Protein AF-A0A517YPV8-F1 (afdb_monomer_lite)

Radius of gyration: 21.41 Å; chains: 1; bounding box: 70×35×58 Å

Sequence (116 aa):
MRGYMMLLLMALAMMGGCASMQERALVKDSIVVGAGFEVDYTAPMDGKVYYYDRTSHRIIITKSLKKGEGFHVVSGPNDQRLQSILGVEARKARMLLYFRPDAYATPQYNLNDAAY

Structure (mmCIF, N/CA/C/O backbone):
data_AF-A0A517YPV8-F1
#
_entry.id   AF-A0A517YPV8-F1
#
loop_
_atom_site.group_PDB
_atom_site.id
_atom_site.type_symbol
_atom_site.label_atom_id
_atom_site.label_alt_id
_atom_site.label_comp_id
_atom_site.label_asym_id
_atom_site.label_entity_id
_atom_site.label_seq_id
_atom_site.pdbx_PDB_ins_code
_atom_site.Cartn_x
_atom_site.Cartn_y
_atom_site.Cartn_z
_atom_site.occupancy
_atom_site.B_iso_or_equiv
_atom_site.auth_seq_id
_atom_site.auth_comp_id
_atom_site.auth_asym_id
_atom_site.auth_atom_id
_atom_site.pdbx_PDB_model_num
ATOM 1 N N . MET A 1 1 ? -55.100 25.947 -4.947 1.00 55.34 1 MET A N 1
ATOM 2 C CA . MET A 1 1 ? -53.869 25.785 -4.135 1.00 55.34 1 MET A CA 1
ATOM 3 C C . MET A 1 1 ? -53.638 24.313 -3.758 1.00 55.34 1 MET A C 1
ATOM 5 O O . MET A 1 1 ? -53.632 23.974 -2.586 1.00 55.34 1 MET A O 1
ATOM 9 N N . ARG A 1 2 ? -53.496 23.407 -4.739 1.00 54.16 2 ARG A N 1
ATOM 10 C CA . ARG A 1 2 ? -53.285 21.959 -4.494 1.00 54.16 2 ARG A CA 1
ATOM 11 C C . ARG A 1 2 ? -52.274 21.303 -5.453 1.00 54.16 2 ARG A C 1
ATOM 13 O O . ARG A 1 2 ? -52.066 20.104 -5.372 1.00 54.16 2 ARG A O 1
ATOM 20 N N . GLY A 1 3 ? -51.650 22.078 -6.348 1.00 45.59 3 GLY A N 1
ATOM 21 C CA . GLY A 1 3 ? -50.737 21.554 -7.377 1.00 45.59 3 GLY A CA 1
ATOM 22 C C . GLY A 1 3 ? -49.246 21.677 -7.051 1.00 45.59 3 GLY A C 1
ATOM 23 O O . GLY A 1 3 ? -48.445 20.926 -7.588 1.00 45.59 3 GLY A O 1
ATOM 24 N N . TYR A 1 4 ? -48.856 22.584 -6.150 1.00 47.75 4 TYR A N 1
ATOM 25 C CA . TYR A 1 4 ? -47.435 22.870 -5.902 1.00 47.75 4 TYR A CA 1
ATOM 26 C C . TYR A 1 4 ? -46.803 22.007 -4.802 1.00 47.75 4 TYR A C 1
ATOM 28 O O . TYR A 1 4 ? -45.584 21.890 -4.748 1.00 47.75 4 TYR A O 1
ATOM 36 N N . MET A 1 5 ? -47.606 21.347 -3.960 1.00 48.91 5 MET A N 1
ATOM 37 C CA . MET A 1 5 ? -47.084 20.533 -2.852 1.00 48.91 5 MET A CA 1
ATOM 38 C C . MET A 1 5 ? -46.583 19.148 -3.298 1.00 48.91 5 MET A C 1
ATOM 40 O O . MET A 1 5 ? -45.840 18.503 -2.569 1.00 48.91 5 MET A O 1
ATOM 44 N N . MET A 1 6 ? -46.945 18.708 -4.508 1.00 49.84 6 MET A N 1
ATOM 45 C CA . MET A 1 6 ? -46.522 17.415 -5.064 1.00 49.84 6 MET A CA 1
ATOM 46 C C . MET A 1 6 ? -45.255 17.528 -5.931 1.00 49.84 6 MET A C 1
ATOM 48 O O . MET A 1 6 ? -44.531 16.552 -6.090 1.00 49.84 6 MET A O 1
ATOM 52 N N . LEU A 1 7 ? -44.934 18.733 -6.419 1.00 48.81 7 LEU A N 1
ATOM 53 C CA . LEU A 1 7 ? -43.724 19.010 -7.205 1.00 48.81 7 LEU A CA 1
ATOM 54 C C . LEU A 1 7 ? -42.462 19.195 -6.345 1.00 48.81 7 LEU A C 1
ATOM 56 O O . LEU A 1 7 ? -41.358 19.058 -6.862 1.00 48.81 7 LEU A O 1
ATOM 60 N N . LEU A 1 8 ? -42.600 19.454 -5.039 1.00 50.41 8 LEU A N 1
ATOM 61 C CA . LEU A 1 8 ? -41.450 19.692 -4.156 1.00 50.41 8 LEU A CA 1
ATOM 62 C C . LEU A 1 8 ? -40.823 18.404 -3.583 1.00 50.41 8 LEU A C 1
ATOM 64 O O . LEU A 1 8 ? -39.678 18.420 -3.145 1.00 50.41 8 LEU A O 1
ATOM 68 N N . LEU A 1 9 ? -41.545 17.279 -3.605 1.00 49.19 9 LEU A N 1
ATOM 69 C CA . LEU A 1 9 ? -41.092 16.002 -3.029 1.00 49.19 9 LEU A CA 1
ATOM 70 C C . LEU A 1 9 ? -40.240 15.152 -3.986 1.00 49.19 9 LEU A C 1
ATOM 72 O O . LEU A 1 9 ? -39.554 14.237 -3.543 1.00 49.19 9 LEU A O 1
ATOM 76 N N . MET A 1 10 ? -40.234 15.464 -5.285 1.00 51.25 10 MET A N 1
ATOM 77 C CA . MET A 1 10 ? -39.533 14.661 -6.298 1.00 51.25 10 MET A CA 1
ATOM 78 C C . MET A 1 10 ? -38.070 15.088 -6.521 1.00 51.25 10 MET A C 1
ATOM 80 O O . MET A 1 10 ? -37.301 14.353 -7.135 1.00 51.25 10 MET A O 1
ATOM 84 N N . ALA A 1 11 ? -37.654 16.239 -5.980 1.00 50.00 11 ALA A N 1
ATOM 85 C CA . ALA A 1 11 ? -36.293 16.760 -6.133 1.00 50.00 11 ALA A CA 1
ATOM 86 C C . ALA A 1 11 ? -35.270 16.169 -5.138 1.00 50.00 11 ALA A C 1
ATOM 88 O O . ALA A 1 11 ? -34.069 16.327 -5.341 1.00 50.00 11 ALA A O 1
ATOM 89 N N . LEU A 1 12 ? -35.706 15.466 -4.082 1.00 52.56 12 LEU A N 1
ATOM 90 C CA . LEU A 1 12 ? -34.799 14.952 -3.040 1.00 52.56 12 LEU A CA 1
ATOM 91 C C . LEU A 1 12 ? -34.252 13.533 -3.290 1.00 52.56 12 LEU A C 1
ATOM 93 O O . LEU A 1 12 ? -33.391 13.077 -2.544 1.00 52.56 12 LEU A O 1
ATOM 97 N N . ALA A 1 13 ? -34.711 12.825 -4.326 1.00 53.16 13 ALA A N 1
ATOM 98 C CA . ALA A 1 13 ? -34.390 11.405 -4.515 1.00 53.16 13 ALA A CA 1
ATOM 99 C C . ALA A 1 13 ? -33.127 11.120 -5.360 1.00 53.16 13 ALA A C 1
ATOM 101 O O . ALA A 1 13 ? -32.765 9.960 -5.530 1.00 53.16 13 ALA A O 1
ATOM 102 N N . MET A 1 14 ? -32.443 12.141 -5.894 1.00 53.72 14 MET A N 1
ATOM 103 C CA . MET A 1 14 ? -31.343 11.941 -6.860 1.00 53.72 14 MET A CA 1
ATOM 104 C C . MET A 1 14 ? -29.921 12.087 -6.296 1.00 53.72 14 MET A C 1
ATOM 106 O O . MET A 1 14 ? -28.958 11.977 -7.046 1.00 53.72 14 MET A O 1
ATOM 110 N N . MET A 1 15 ? -29.752 12.252 -4.981 1.00 55.84 15 MET A N 1
ATOM 111 C CA . MET A 1 15 ? -28.426 12.220 -4.336 1.00 55.84 15 MET A CA 1
ATOM 112 C C . MET A 1 15 ? -28.101 10.862 -3.691 1.00 55.84 15 MET A C 1
ATOM 114 O O . MET A 1 15 ? -27.319 10.776 -2.748 1.00 55.84 15 MET A O 1
ATOM 118 N N . GLY A 1 16 ? -28.660 9.774 -4.226 1.00 52.34 16 GLY A N 1
ATOM 119 C CA . GLY A 1 16 ? -28.180 8.413 -3.979 1.00 52.34 16 GLY A CA 1
ATOM 120 C C . GLY A 1 16 ? -26.897 8.146 -4.765 1.00 52.34 16 GLY A C 1
ATOM 121 O O . GLY A 1 16 ? -26.899 7.367 -5.714 1.00 52.34 16 GLY A O 1
ATOM 122 N N . GLY A 1 17 ? -25.809 8.832 -4.409 1.00 47.88 17 GLY A N 1
ATOM 123 C CA . GLY A 1 17 ? -24.488 8.559 -4.960 1.00 47.88 17 GLY A CA 1
ATOM 124 C C . GLY A 1 17 ? -24.063 7.135 -4.608 1.00 47.88 17 GLY A C 1
ATOM 125 O O . GLY A 1 17 ? -23.682 6.859 -3.474 1.00 47.88 17 GLY A O 1
ATOM 126 N N . CYS A 1 18 ? -24.109 6.231 -5.587 1.00 51.44 18 CYS A N 1
ATOM 127 C CA . CYS A 1 18 ? -23.371 4.973 -5.542 1.00 51.44 18 CYS A CA 1
ATOM 128 C C . CYS A 1 18 ? -21.872 5.294 -5.513 1.00 51.44 18 CYS A C 1
ATOM 130 O O . CYS A 1 18 ? -21.215 5.355 -6.546 1.00 51.44 18 CYS A O 1
ATOM 132 N N . ALA A 1 19 ? -21.325 5.511 -4.324 1.00 47.97 19 ALA A N 1
ATOM 133 C CA . ALA A 1 19 ? -19.888 5.547 -4.085 1.00 47.97 19 ALA A CA 1
ATOM 134 C C . ALA A 1 19 ? -19.511 4.476 -3.052 1.00 47.97 19 ALA A C 1
ATOM 136 O O . ALA A 1 19 ? -18.729 4.710 -2.141 1.00 47.97 19 ALA A O 1
ATOM 137 N N . SER A 1 20 ? -20.096 3.284 -3.171 1.00 45.50 20 SER A N 1
ATOM 138 C CA . SER A 1 20 ? -19.719 2.112 -2.376 1.00 45.50 20 SER A CA 1
ATOM 139 C C . SER A 1 20 ? -19.398 0.941 -3.303 1.00 45.50 20 SER A C 1
ATOM 141 O O . SER A 1 20 ? -20.019 -0.117 -3.249 1.00 45.50 20 SER A O 1
ATOM 143 N N . MET A 1 21 ? -18.462 1.139 -4.229 1.00 46.81 21 MET A N 1
ATOM 144 C CA . MET A 1 21 ? -17.954 0.039 -5.048 1.00 46.81 21 MET A CA 1
ATOM 145 C C . MET A 1 21 ? -16.475 0.235 -5.366 1.00 46.81 21 MET A C 1
ATOM 147 O O . MET A 1 21 ? -16.073 0.386 -6.513 1.00 46.81 21 MET A O 1
ATOM 151 N N . GLN A 1 22 ? -15.638 0.231 -4.330 1.00 48.28 22 GLN A N 1
ATOM 152 C CA . GLN A 1 22 ? -14.188 0.139 -4.517 1.00 48.28 22 GLN A CA 1
ATOM 153 C C . GLN A 1 22 ? -13.545 -0.832 -3.523 1.00 48.28 22 GLN A C 1
ATOM 155 O O . GLN A 1 22 ? -12.413 -0.657 -3.102 1.00 48.28 22 GLN A O 1
ATOM 160 N N . GLU A 1 23 ? -14.281 -1.882 -3.155 1.00 47.06 23 GLU A N 1
ATOM 161 C CA . GLU A 1 23 ? -13.842 -2.875 -2.166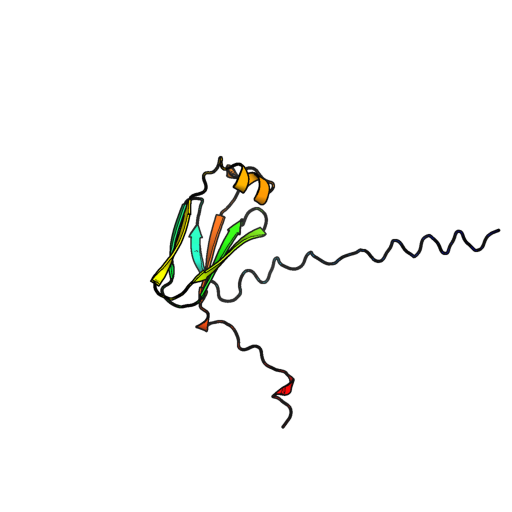 1.00 47.06 23 GLU A CA 1
ATOM 162 C C . GLU A 1 23 ? -13.326 -4.185 -2.796 1.00 47.06 23 GLU A C 1
ATOM 164 O O . GLU A 1 23 ? -12.744 -5.015 -2.108 1.00 47.06 23 GLU A O 1
ATOM 169 N N . ARG A 1 24 ? -13.499 -4.405 -4.112 1.00 45.59 24 ARG A N 1
ATOM 170 C CA . ARG A 1 24 ? -13.180 -5.705 -4.755 1.00 45.59 24 ARG A CA 1
ATOM 171 C C . ARG A 1 24 ? -12.100 -5.700 -5.829 1.00 45.59 24 ARG A C 1
ATOM 173 O O . ARG A 1 24 ? -11.613 -6.766 -6.181 1.00 45.59 24 ARG A O 1
ATOM 180 N N . ALA A 1 25 ? -11.667 -4.536 -6.298 1.00 49.62 25 ALA A N 1
ATOM 181 C CA . ALA A 1 25 ? -10.497 -4.419 -7.164 1.00 49.62 25 ALA A CA 1
ATOM 182 C C . ALA A 1 25 ? -9.266 -4.032 -6.336 1.00 49.62 25 ALA A C 1
ATOM 184 O O . ALA A 1 25 ? -8.539 -3.122 -6.726 1.00 49.62 25 ALA A O 1
ATOM 185 N N . LEU A 1 26 ? -9.089 -4.668 -5.168 1.00 60.50 26 LEU A N 1
ATOM 186 C CA . LEU A 1 26 ? -7.921 -4.526 -4.297 1.00 60.50 26 LEU A CA 1
ATOM 187 C C . LEU A 1 26 ? -6.679 -4.909 -5.094 1.00 60.50 26 LEU A C 1
ATOM 189 O O . LEU A 1 26 ? -6.297 -6.068 -5.174 1.00 60.50 26 LEU A O 1
ATOM 193 N N . VAL A 1 27 ? -6.183 -3.890 -5.790 1.00 65.56 27 VAL A N 1
ATOM 194 C CA . VAL A 1 27 ? -5.061 -3.832 -6.708 1.00 65.56 27 VAL A CA 1
ATOM 195 C C . VAL A 1 27 ? -4.852 -5.170 -7.415 1.00 65.56 27 VAL A C 1
ATOM 197 O O . VAL A 1 27 ? -3.989 -5.960 -7.036 1.00 65.56 27 VAL A O 1
ATOM 200 N N . LYS A 1 28 ? -5.681 -5.432 -8.434 1.00 72.56 28 LYS A N 1
ATOM 201 C CA . LYS A 1 28 ? -5.489 -6.568 -9.344 1.00 72.56 28 LYS A CA 1
ATOM 202 C C . LYS A 1 28 ? -4.004 -6.646 -9.725 1.00 72.56 28 LYS A C 1
ATOM 204 O O . LYS A 1 28 ? -3.389 -5.613 -10.006 1.00 72.56 28 LYS A O 1
ATOM 209 N N . ASP A 1 29 ? -3.454 -7.853 -9.645 1.00 84.06 29 ASP A N 1
ATOM 210 C CA . ASP A 1 29 ? -2.049 -8.155 -9.935 1.00 84.06 29 ASP A CA 1
ATOM 211 C C . ASP A 1 29 ? -1.037 -7.566 -8.924 1.00 84.06 29 ASP A C 1
ATOM 213 O O . ASP A 1 29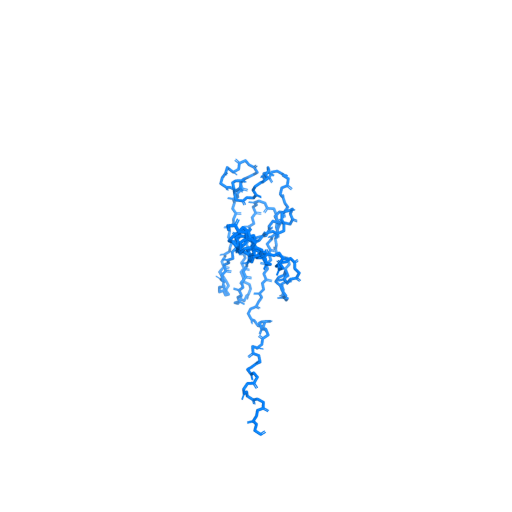 ? 0.142 -7.388 -9.237 1.00 84.06 29 ASP A O 1
ATOM 217 N N . SER A 1 30 ? -1.479 -7.266 -7.695 1.00 88.38 30 SER A N 1
ATOM 218 C CA . SER A 1 30 ? -0.592 -6.909 -6.580 1.00 88.38 30 SER A CA 1
ATOM 219 C C . SER A 1 30 ? -0.255 -8.076 -5.662 1.00 88.38 30 SER A C 1
ATOM 221 O O . SER A 1 30 ? -1.015 -9.032 -5.510 1.00 88.38 30 SER A O 1
ATOM 223 N N . ILE A 1 31 ? 0.889 -7.947 -4.998 1.00 92.75 31 ILE A N 1
ATOM 224 C CA . ILE A 1 31 ? 1.383 -8.866 -3.977 1.00 92.75 31 ILE A CA 1
ATOM 225 C C . ILE A 1 31 ? 1.593 -8.121 -2.660 1.00 92.75 31 ILE A C 1
ATOM 227 O O . ILE A 1 31 ? 1.953 -6.944 -2.661 1.00 92.75 31 ILE A O 1
ATOM 231 N N . VAL A 1 32 ? 1.378 -8.796 -1.531 1.00 94.50 32 VAL A N 1
ATOM 232 C CA . VAL A 1 32 ? 1.712 -8.248 -0.208 1.00 94.50 32 VAL A CA 1
ATOM 233 C C . VAL A 1 32 ? 3.224 -8.325 -0.026 1.00 94.50 32 VAL A C 1
ATOM 235 O O . VAL A 1 32 ? 3.798 -9.408 -0.105 1.00 94.50 32 VAL A O 1
ATOM 238 N N . VAL A 1 33 ? 3.859 -7.184 0.225 1.00 95.81 33 VAL A N 1
ATOM 239 C CA . VAL A 1 33 ? 5.318 -7.061 0.397 1.00 95.81 33 VAL A CA 1
ATOM 240 C C . VAL A 1 33 ? 5.721 -6.563 1.784 1.00 95.81 33 VAL A C 1
ATOM 242 O O . VAL A 1 33 ? 6.902 -6.517 2.102 1.00 95.81 33 VAL A O 1
ATOM 245 N N . GLY A 1 34 ? 4.750 -6.207 2.626 1.00 94.94 34 GLY A N 1
ATOM 246 C CA . GLY A 1 34 ? 4.990 -5.775 3.997 1.00 94.94 34 GLY A CA 1
ATOM 247 C C . GLY A 1 34 ? 3.697 -5.654 4.794 1.00 94.94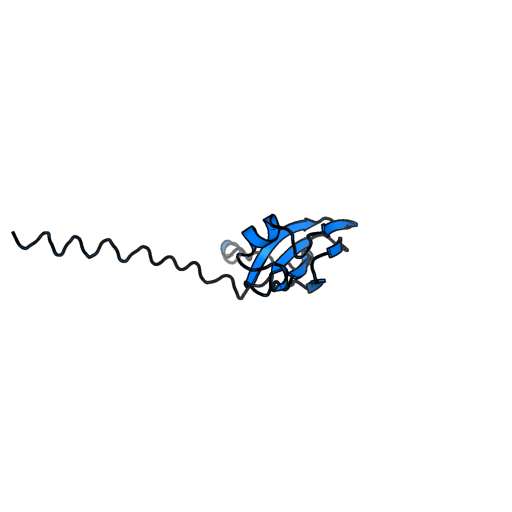 34 GLY A C 1
ATOM 248 O O . GLY A 1 34 ? 2.596 -5.690 4.237 1.00 94.94 34 GLY A O 1
ATOM 249 N N . ALA A 1 35 ? 3.824 -5.517 6.110 1.00 93.88 35 ALA A N 1
ATOM 250 C CA . ALA A 1 35 ? 2.698 -5.356 7.020 1.00 93.88 35 ALA A CA 1
ATOM 251 C C . ALA A 1 35 ? 3.110 -4.565 8.263 1.00 93.88 35 ALA A C 1
ATOM 253 O O . ALA A 1 35 ? 4.276 -4.557 8.644 1.00 93.88 35 ALA A O 1
ATOM 254 N N . GLY A 1 36 ? 2.126 -3.961 8.924 1.00 92.38 36 GLY A N 1
ATOM 255 C CA . GLY A 1 36 ? 2.327 -3.231 10.169 1.00 92.38 36 GLY A CA 1
ATOM 256 C C . GLY A 1 36 ? 2.602 -1.740 9.985 1.00 92.38 36 GLY A C 1
ATOM 257 O O . GLY A 1 36 ? 2.369 -1.150 8.930 1.00 92.38 36 GLY A O 1
ATOM 258 N N . PHE A 1 37 ? 3.029 -1.135 11.086 1.00 90.31 37 PHE A N 1
ATOM 259 C CA . PHE A 1 37 ? 3.207 0.307 11.281 1.00 90.31 37 PHE A CA 1
ATOM 260 C C . PHE A 1 37 ? 4.597 0.815 10.897 1.00 90.31 37 PHE A C 1
ATOM 262 O O . PHE A 1 37 ? 4.810 2.019 10.779 1.00 90.31 37 PHE A O 1
ATOM 269 N N . GLU A 1 38 ? 5.522 -0.116 10.704 1.00 92.19 38 GLU A N 1
ATOM 270 C CA . GLU A 1 38 ? 6.876 0.127 10.248 1.00 92.19 38 GLU A CA 1
ATOM 271 C C . GLU A 1 38 ? 7.139 -0.819 9.084 1.00 92.19 38 GLU A C 1
ATOM 273 O O . GLU A 1 38 ? 7.068 -2.039 9.237 1.00 92.19 38 GLU A O 1
ATOM 278 N N . VAL A 1 39 ? 7.349 -0.250 7.900 1.00 93.12 39 VAL A N 1
ATOM 279 C CA . VAL A 1 39 ? 7.607 -1.011 6.681 1.00 93.12 39 VAL A CA 1
ATOM 280 C C . VAL A 1 39 ? 8.711 -0.322 5.902 1.00 93.12 39 VAL A C 1
ATOM 282 O O . VAL A 1 39 ? 8.634 0.878 5.634 1.00 93.12 39 VAL A O 1
ATOM 285 N N . ASP A 1 40 ? 9.696 -1.115 5.502 1.00 95.81 40 ASP A N 1
ATOM 286 C CA . ASP A 1 40 ? 10.731 -0.736 4.554 1.00 95.81 40 ASP A CA 1
ATOM 287 C C . ASP A 1 40 ? 10.666 -1.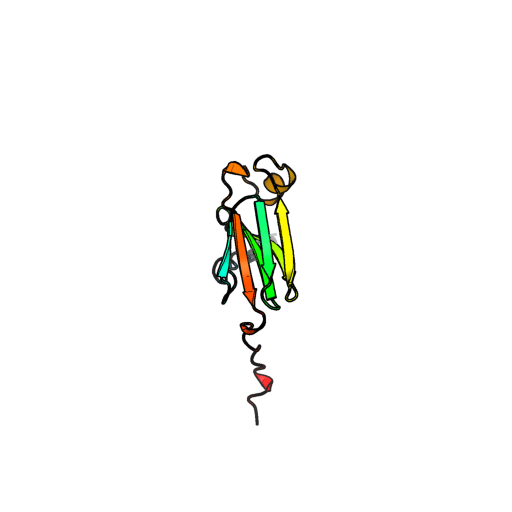688 3.357 1.00 95.81 40 ASP A C 1
ATOM 289 O O . ASP A 1 40 ? 10.638 -2.911 3.515 1.00 95.81 40 ASP A O 1
ATOM 293 N N . TYR A 1 41 ? 10.566 -1.128 2.158 1.00 97.06 41 TYR A N 1
ATOM 294 C CA . TYR A 1 41 ? 10.450 -1.885 0.922 1.00 97.06 41 TYR A CA 1
ATOM 295 C C . TYR A 1 41 ? 11.221 -1.202 -0.199 1.00 97.06 41 TYR A C 1
ATOM 297 O O . TYR A 1 41 ? 11.004 -0.030 -0.483 1.00 97.06 41 TYR A O 1
ATOM 305 N N . THR A 1 42 ? 12.062 -1.958 -0.903 1.00 98.00 42 THR A N 1
ATOM 306 C CA . THR A 1 42 ? 12.745 -1.497 -2.119 1.00 98.00 42 THR A CA 1
ATOM 307 C C . THR A 1 42 ? 12.140 -2.177 -3.338 1.00 98.00 42 THR A C 1
ATOM 309 O O . THR A 1 42 ? 12.060 -3.404 -3.399 1.00 98.00 42 THR A O 1
ATOM 312 N N . ALA A 1 43 ? 11.724 -1.389 -4.327 1.00 97.69 43 ALA A N 1
ATOM 313 C CA . ALA A 1 43 ? 11.067 -1.918 -5.512 1.00 97.69 43 ALA A CA 1
ATOM 314 C C . ALA A 1 43 ? 12.056 -2.706 -6.400 1.00 97.69 43 ALA A C 1
ATOM 316 O O . ALA A 1 43 ? 13.038 -2.136 -6.881 1.00 97.69 43 ALA A O 1
ATOM 317 N N . PRO A 1 44 ? 11.811 -3.997 -6.699 1.00 96.50 44 PRO A N 1
ATOM 318 C CA . PRO A 1 44 ? 12.686 -4.788 -7.568 1.00 96.50 44 PRO A CA 1
ATOM 319 C C . PRO A 1 44 ? 12.548 -4.404 -9.052 1.00 96.50 44 PRO A C 1
ATOM 321 O O . PRO A 1 44 ? 13.402 -4.748 -9.873 1.00 96.50 44 PRO A O 1
ATOM 324 N N . MET A 1 45 ? 11.474 -3.693 -9.399 1.00 97.00 45 MET A N 1
ATOM 325 C CA . MET A 1 45 ? 11.149 -3.194 -10.733 1.00 97.00 45 MET A CA 1
ATOM 326 C C . MET A 1 45 ? 10.193 -2.000 -10.632 1.00 97.00 45 MET A C 1
ATOM 328 O O . MET A 1 45 ? 9.709 -1.695 -9.544 1.00 97.00 45 MET A O 1
ATOM 332 N N . ASP A 1 46 ? 9.901 -1.353 -11.756 1.00 96.94 46 ASP A N 1
ATOM 333 C CA . ASP A 1 46 ? 8.924 -0.265 -11.817 1.00 96.94 46 ASP A CA 1
ATOM 334 C C . ASP A 1 46 ? 7.518 -0.756 -11.443 1.00 96.94 46 ASP A C 1
ATOM 336 O O . ASP A 1 46 ? 7.075 -1.840 -11.849 1.00 96.94 46 ASP A O 1
ATOM 340 N N . GLY A 1 47 ? 6.811 0.043 -10.650 1.00 95.44 47 GLY A N 1
ATOM 341 C CA . GLY A 1 47 ? 5.466 -0.292 -10.210 1.00 95.44 47 GLY A CA 1
ATOM 342 C C . GLY A 1 47 ? 4.875 0.714 -9.237 1.00 95.44 47 GLY A C 1
ATOM 343 O O . GLY A 1 47 ? 5.346 1.842 -9.083 1.00 95.44 47 GLY A O 1
ATOM 344 N N . LYS A 1 48 ? 3.824 0.289 -8.538 1.00 95.81 48 LYS A N 1
ATOM 345 C CA . LYS A 1 48 ? 3.136 1.091 -7.522 1.00 95.81 48 LYS A CA 1
ATOM 346 C C . LYS A 1 48 ? 3.023 0.342 -6.211 1.00 95.81 48 LYS A C 1
ATOM 348 O O . LYS A 1 48 ? 2.667 -0.834 -6.200 1.00 95.81 48 LYS A O 1
ATOM 353 N N . VAL A 1 49 ? 3.261 1.048 -5.115 1.00 95.44 49 VAL A N 1
ATOM 354 C CA . VAL A 1 49 ? 2.944 0.578 -3.770 1.00 95.44 49 VAL A CA 1
ATOM 355 C C . VAL A 1 49 ? 1.641 1.179 -3.269 1.00 95.44 49 VAL A C 1
ATOM 357 O O . VAL A 1 49 ? 1.312 2.328 -3.575 1.00 95.44 49 VAL A O 1
ATOM 360 N N . TYR A 1 50 ? 0.927 0.392 -2.470 1.00 94.25 50 TYR A N 1
ATOM 361 C CA . TYR A 1 50 ? -0.322 0.770 -1.827 1.00 94.25 50 TYR A CA 1
ATOM 362 C C . TYR A 1 50 ? -0.243 0.396 -0.355 1.00 94.25 50 TYR A C 1
ATOM 364 O O . TYR A 1 50 ? -0.216 -0.786 -0.011 1.00 94.25 50 TYR A O 1
ATOM 372 N N . TYR A 1 51 ? -0.205 1.401 0.511 1.00 92.94 51 TYR A N 1
ATOM 373 C CA . TYR A 1 51 ? -0.320 1.195 1.947 1.00 92.94 51 TYR A CA 1
ATOM 374 C C . TYR A 1 51 ? -1.800 1.198 2.310 1.00 92.94 51 TYR A C 1
ATOM 376 O O . TYR A 1 51 ? -2.503 2.176 2.055 1.00 92.94 51 TYR A O 1
ATOM 384 N N . TYR A 1 52 ? -2.282 0.084 2.839 1.00 91.19 52 TYR A N 1
ATOM 385 C CA . TYR A 1 52 ? -3.696 -0.246 2.938 1.00 91.19 52 TYR A CA 1
ATOM 386 C C . TYR A 1 52 ? -4.063 -0.628 4.367 1.00 91.19 52 TYR A C 1
ATOM 388 O O . TYR A 1 52 ? -3.409 -1.479 4.968 1.00 91.19 52 TYR A O 1
ATOM 396 N N . ASP A 1 53 ? -5.136 -0.042 4.891 1.00 90.69 53 ASP A N 1
ATOM 397 C CA . ASP A 1 53 ? -5.762 -0.507 6.120 1.00 90.69 53 ASP A CA 1
ATOM 398 C C . ASP A 1 53 ? -6.814 -1.570 5.802 1.00 90.69 53 ASP A C 1
ATOM 400 O O . ASP A 1 53 ? -7.886 -1.289 5.259 1.00 90.69 53 ASP A O 1
ATOM 404 N N . ARG A 1 54 ? -6.515 -2.808 6.191 1.00 88.94 54 ARG A N 1
ATOM 405 C CA . ARG A 1 54 ? -7.421 -3.945 6.047 1.00 88.94 54 ARG A CA 1
ATOM 406 C C . ARG A 1 54 ? -8.604 -3.886 7.003 1.00 88.94 54 ARG A C 1
ATOM 408 O O . ARG A 1 54 ? -9.602 -4.530 6.711 1.00 88.94 54 ARG A O 1
ATOM 415 N N . THR A 1 55 ? -8.514 -3.157 8.113 1.00 88.44 55 THR A N 1
ATOM 416 C CA . THR A 1 55 ? -9.627 -3.045 9.062 1.00 88.44 55 THR A CA 1
ATOM 417 C C . THR A 1 55 ? -10.746 -2.180 8.488 1.00 88.44 55 THR A C 1
ATOM 419 O O . THR A 1 55 ? -11.900 -2.594 8.522 1.00 88.44 55 THR A O 1
ATOM 422 N N . SER A 1 56 ? -10.421 -1.008 7.933 1.00 85.81 56 SER A N 1
ATOM 423 C CA . SER A 1 56 ? -11.411 -0.106 7.319 1.00 85.81 56 SER A CA 1
ATOM 424 C C . SER A 1 56 ? -11.619 -0.316 5.818 1.00 85.81 56 SER A C 1
ATOM 426 O O . SER A 1 56 ? -12.473 0.337 5.226 1.00 85.81 56 SER A O 1
ATOM 428 N N . HIS A 1 57 ? -10.851 -1.213 5.203 1.00 86.50 57 HIS A N 1
ATOM 429 C CA . HIS A 1 57 ? -10.840 -1.468 3.766 1.00 86.50 57 HIS A CA 1
ATOM 430 C C . HIS A 1 57 ? -10.449 -0.257 2.900 1.00 86.50 57 HIS A C 1
ATOM 432 O O . HIS A 1 57 ? -11.024 -0.009 1.838 1.00 86.50 57 HIS A O 1
ATOM 438 N N . ARG A 1 58 ? -9.441 0.514 3.334 1.00 85.69 58 ARG A N 1
ATOM 439 C CA . ARG A 1 58 ? -9.058 1.788 2.695 1.00 85.69 58 ARG A CA 1
ATOM 440 C C . ARG A 1 58 ? -7.587 1.844 2.311 1.00 85.69 58 ARG A C 1
ATOM 442 O O . ARG A 1 58 ? -6.707 1.457 3.075 1.00 85.69 58 ARG A O 1
ATOM 449 N N . ILE A 1 59 ? -7.311 2.399 1.132 1.00 89.50 59 ILE A N 1
ATOM 450 C CA . ILE A 1 59 ? -5.952 2.775 0.728 1.00 89.50 59 ILE A CA 1
ATOM 451 C C . ILE A 1 59 ? -5.602 4.093 1.418 1.00 89.50 59 ILE A C 1
ATOM 453 O O . ILE A 1 59 ? -6.316 5.083 1.281 1.00 89.50 59 ILE A O 1
ATOM 457 N N . ILE A 1 60 ? -4.494 4.088 2.150 1.00 89.38 60 ILE A N 1
ATOM 458 C CA . ILE A 1 60 ? -3.978 5.232 2.901 1.00 89.38 60 ILE A CA 1
ATOM 459 C C . ILE A 1 60 ? -2.952 5.994 2.064 1.00 89.38 60 ILE A C 1
ATOM 461 O O . ILE A 1 60 ? -2.986 7.219 2.005 1.00 89.38 60 ILE A O 1
ATOM 465 N N . ILE A 1 61 ? -2.048 5.270 1.394 1.00 90.75 61 ILE A N 1
ATOM 466 C CA . ILE A 1 61 ? -0.993 5.853 0.556 1.00 90.75 61 ILE A CA 1
ATOM 467 C C . ILE A 1 61 ? -0.919 5.087 -0.759 1.00 90.75 61 ILE A C 1
ATOM 469 O O . ILE A 1 61 ? -0.972 3.860 -0.771 1.00 90.75 61 ILE A O 1
ATOM 473 N N . THR A 1 62 ? -0.750 5.813 -1.862 1.00 93.25 62 THR A N 1
ATOM 474 C CA . THR A 1 62 ? -0.346 5.258 -3.158 1.00 93.25 62 THR A CA 1
ATOM 475 C C . THR A 1 62 ? 0.902 5.986 -3.628 1.00 93.25 62 THR A C 1
ATOM 477 O O . THR A 1 62 ? 0.915 7.216 -3.649 1.00 93.25 62 THR A O 1
ATOM 480 N N . LYS A 1 63 ? 1.941 5.249 -4.024 1.00 94.75 63 LYS A N 1
ATOM 481 C CA . LYS A 1 63 ? 3.172 5.837 -4.567 1.00 94.75 63 LYS A CA 1
ATOM 482 C C . LYS A 1 63 ? 3.677 5.006 -5.744 1.00 94.75 63 LYS A C 1
ATOM 484 O O . LYS A 1 63 ? 3.743 3.784 -5.649 1.00 94.75 63 LYS A O 1
ATOM 489 N N . SER A 1 64 ? 4.025 5.662 -6.848 1.00 95.75 64 SER A N 1
ATOM 490 C CA . SER A 1 64 ? 4.787 5.024 -7.927 1.00 95.75 64 SER A CA 1
ATOM 491 C C . SER A 1 64 ? 6.254 4.946 -7.524 1.00 95.75 64 SER A C 1
ATOM 493 O O . SER A 1 64 ? 6.789 5.932 -7.024 1.00 95.75 64 SER A O 1
ATOM 495 N N . LEU A 1 65 ? 6.885 3.799 -7.746 1.00 96.69 65 LEU A N 1
ATOM 496 C CA . LEU A 1 65 ? 8.299 3.569 -7.478 1.00 96.69 65 LEU A CA 1
ATOM 497 C C . LEU A 1 65 ? 9.001 3.144 -8.760 1.00 96.69 65 LEU A C 1
ATOM 499 O O . LEU A 1 65 ? 8.468 2.348 -9.540 1.00 96.69 65 LEU A O 1
ATOM 503 N N . LYS A 1 66 ? 10.217 3.646 -8.946 1.00 97.81 66 LYS A N 1
ATOM 504 C CA . LYS A 1 66 ? 11.155 3.097 -9.926 1.00 97.81 66 LYS A CA 1
ATOM 505 C C . LYS A 1 66 ? 11.933 1.926 -9.343 1.00 97.81 66 LYS A C 1
ATOM 507 O O . LYS A 1 66 ? 12.051 1.794 -8.126 1.00 97.81 66 LYS A O 1
ATOM 512 N N . LYS A 1 67 ? 12.485 1.070 -10.208 1.00 97.12 67 LYS A N 1
ATOM 513 C CA . LYS A 1 67 ? 13.404 0.004 -9.786 1.00 97.12 67 LYS A CA 1
ATOM 514 C C . LYS A 1 67 ? 14.513 0.564 -8.884 1.00 97.12 67 LYS A C 1
ATOM 516 O O . LYS A 1 67 ? 15.219 1.490 -9.270 1.00 97.12 67 LYS A O 1
ATOM 521 N N . GLY A 1 68 ? 14.689 -0.044 -7.715 1.00 97.56 68 GLY A N 1
ATOM 522 C CA . GLY A 1 68 ? 15.665 0.358 -6.703 1.00 97.56 68 GLY A CA 1
ATOM 523 C C . GLY A 1 68 ? 15.202 1.495 -5.789 1.00 97.56 68 GLY A C 1
ATOM 524 O O . GLY A 1 68 ? 15.906 1.813 -4.837 1.00 97.56 68 GLY A O 1
ATOM 525 N N . GLU A 1 69 ? 14.035 2.098 -6.032 1.00 97.94 69 GLU A N 1
ATOM 526 C CA . GLU A 1 69 ? 13.488 3.128 -5.153 1.00 97.94 69 GLU A CA 1
ATOM 527 C C . GLU A 1 69 ? 12.850 2.505 -3.904 1.00 97.94 69 GLU A C 1
ATOM 529 O O . GLU A 1 69 ? 12.141 1.494 -3.974 1.00 97.94 69 GLU A O 1
ATOM 534 N N . GLY A 1 70 ? 13.099 3.139 -2.758 1.00 95.38 70 GLY A N 1
ATOM 535 C CA . GLY A 1 70 ? 12.543 2.756 -1.469 1.00 95.38 70 GLY A CA 1
ATOM 536 C C . GLY A 1 70 ? 11.174 3.377 -1.176 1.00 95.38 70 GLY A C 1
ATOM 537 O O . GLY A 1 70 ? 10.856 4.512 -1.553 1.00 95.38 70 GLY A O 1
ATOM 538 N N . PHE A 1 71 ? 10.375 2.635 -0.423 1.00 95.69 71 PHE A N 1
ATOM 539 C CA . PHE A 1 71 ? 9.216 3.109 0.306 1.00 95.69 71 PHE A CA 1
ATOM 540 C C . PHE A 1 71 ? 9.412 2.786 1.780 1.00 95.69 71 PHE A C 1
ATOM 542 O O . PHE A 1 71 ? 9.542 1.624 2.155 1.00 95.69 71 PHE A O 1
ATOM 549 N N . HIS A 1 72 ? 9.399 3.832 2.596 1.00 93.75 72 HIS A N 1
ATOM 550 C CA . HIS A 1 72 ? 9.581 3.729 4.030 1.00 93.75 72 HIS A CA 1
ATOM 551 C C . HIS A 1 72 ? 8.434 4.446 4.732 1.00 93.75 72 HIS A C 1
ATOM 553 O O . HIS A 1 72 ? 8.142 5.608 4.436 1.00 93.75 72 HIS A O 1
ATOM 559 N N . VAL A 1 73 ? 7.777 3.745 5.650 1.00 88.88 73 VAL A N 1
ATOM 560 C CA . VAL A 1 73 ? 6.752 4.304 6.532 1.00 88.88 73 VAL A CA 1
ATOM 561 C C . VAL A 1 73 ? 7.052 3.857 7.945 1.00 88.88 73 VAL A C 1
ATOM 563 O O . VAL A 1 73 ? 7.167 2.664 8.202 1.00 88.88 73 VAL A O 1
ATOM 566 N N . VAL A 1 74 ? 7.113 4.830 8.850 1.00 85.81 74 VAL A N 1
ATOM 567 C CA . VAL A 1 74 ? 7.121 4.630 10.298 1.00 85.81 74 VAL A CA 1
ATOM 568 C C . VAL A 1 74 ? 5.984 5.474 10.846 1.00 85.81 74 VAL A C 1
ATOM 570 O O . VAL A 1 74 ? 6.015 6.703 10.794 1.00 85.81 74 VAL A O 1
ATOM 573 N N . SER A 1 75 ? 4.932 4.825 11.323 1.00 78.31 75 SER A N 1
ATOM 574 C CA . SER A 1 75 ? 3.780 5.497 11.919 1.00 78.31 75 SER A CA 1
ATOM 575 C C . SER A 1 75 ? 3.333 4.707 13.129 1.00 78.31 75 SER A C 1
ATOM 577 O O . SER A 1 75 ? 2.743 3.648 12.992 1.00 78.31 75 SER A O 1
ATOM 579 N N . GLY A 1 76 ? 3.623 5.191 14.333 1.00 75.06 76 GLY A N 1
ATOM 580 C CA . GLY A 1 76 ? 3.315 4.442 15.547 1.00 75.06 76 GLY A CA 1
ATOM 581 C C . GLY A 1 76 ? 1.805 4.236 15.766 1.00 75.06 76 GLY A C 1
ATOM 582 O O . GLY A 1 76 ? 0.987 5.040 15.320 1.00 75.06 76 GLY A O 1
ATOM 583 N N . PRO A 1 77 ? 1.401 3.233 16.565 1.00 69.12 77 PRO A N 1
ATOM 584 C CA . PRO A 1 77 ? -0.004 3.002 16.926 1.00 69.12 77 PRO A CA 1
ATOM 585 C C . PRO A 1 77 ? -0.645 4.148 17.739 1.00 69.12 77 PRO A C 1
ATOM 587 O O . PRO A 1 77 ? -1.849 4.131 17.996 1.00 69.12 77 PRO A O 1
ATOM 590 N N . ASN A 1 78 ? 0.148 5.135 18.163 1.00 76.94 78 ASN A N 1
ATOM 591 C CA . ASN A 1 78 ? -0.309 6.346 18.847 1.00 76.94 78 ASN A CA 1
ATOM 592 C C . ASN A 1 78 ? -0.246 7.596 17.946 1.00 76.94 78 ASN A C 1
ATOM 594 O O . ASN A 1 78 ? -0.426 8.705 18.441 1.00 76.94 78 ASN A O 1
ATOM 598 N N . ASP A 1 79 ? 0.034 7.446 16.649 1.00 81.12 79 ASP A N 1
ATOM 599 C CA . ASP A 1 79 ? 0.071 8.567 15.712 1.00 81.12 79 ASP A CA 1
ATOM 600 C C . ASP A 1 79 ? -1.345 9.142 15.513 1.00 81.12 79 ASP A C 1
ATOM 602 O O . ASP A 1 79 ? -2.236 8.493 14.958 1.00 81.12 79 ASP A O 1
ATOM 606 N N . GLN A 1 80 ? -1.560 10.375 15.984 1.00 80.38 80 GLN A N 1
ATOM 607 C CA . GLN A 1 80 ? -2.848 11.070 15.889 1.00 80.38 80 GLN A CA 1
ATOM 608 C C . GLN A 1 80 ? -3.261 11.376 14.444 1.00 80.38 80 GLN A C 1
ATOM 610 O O . GLN A 1 80 ? -4.457 11.393 14.137 1.00 80.38 80 GLN A O 1
ATOM 615 N N . ARG A 1 81 ? -2.300 11.608 13.540 1.00 80.62 81 ARG A N 1
ATOM 616 C CA . ARG A 1 81 ? -2.602 11.839 12.122 1.00 80.62 81 ARG A CA 1
ATOM 617 C C . ARG A 1 81 ? -3.122 10.557 11.502 1.00 80.62 81 ARG A C 1
ATOM 619 O O . ARG A 1 81 ? -4.142 10.587 10.818 1.00 80.62 81 ARG A O 1
ATOM 626 N N . LEU A 1 82 ? -2.476 9.433 11.806 1.00 80.38 82 LEU A N 1
ATOM 627 C CA . LEU A 1 82 ? -2.924 8.132 11.329 1.00 80.38 82 LEU A CA 1
ATOM 628 C C . LEU A 1 82 ? -4.324 7.797 11.861 1.00 80.38 82 LEU A C 1
ATOM 630 O O . LEU A 1 82 ? -5.194 7.434 11.079 1.00 80.38 82 LEU A O 1
ATOM 634 N N . GLN A 1 83 ? -4.589 8.011 13.152 1.00 82.62 83 GLN A N 1
ATOM 635 C CA . GLN A 1 83 ? -5.929 7.819 13.729 1.00 82.62 83 GLN A CA 1
ATOM 636 C C . GLN A 1 83 ? -7.000 8.670 13.033 1.00 82.62 83 GLN A C 1
ATOM 638 O O . GLN A 1 83 ? -8.078 8.167 12.721 1.00 82.62 83 GLN A O 1
ATOM 643 N N . SER A 1 84 ? -6.688 9.934 12.727 1.00 82.19 84 SER A N 1
ATOM 644 C CA . SER A 1 84 ? -7.608 10.834 12.018 1.00 82.19 84 SER A CA 1
ATOM 645 C C . SER A 1 84 ? -7.923 10.345 10.601 1.00 82.19 84 SER A C 1
ATOM 647 O O . SER A 1 84 ? -9.055 10.467 10.141 1.00 82.19 84 SER A O 1
ATOM 649 N N . ILE A 1 85 ? -6.939 9.762 9.909 1.00 81.31 85 ILE A N 1
ATOM 650 C CA . ILE A 1 85 ? -7.121 9.217 8.557 1.00 81.31 85 ILE A CA 1
ATOM 651 C C . ILE A 1 85 ? -7.932 7.915 8.596 1.00 81.31 85 ILE A C 1
ATOM 653 O O . ILE A 1 85 ? -8.821 7.705 7.764 1.00 81.31 85 ILE A O 1
ATOM 657 N N . LEU A 1 86 ? -7.630 7.048 9.563 1.00 81.00 86 LEU A N 1
ATOM 658 C CA . LEU A 1 86 ? -8.244 5.731 9.702 1.00 81.00 86 LEU A CA 1
ATOM 659 C C . LEU A 1 86 ? -9.682 5.795 10.233 1.00 81.00 86 LEU A C 1
ATOM 661 O O . LEU A 1 86 ? -10.488 4.932 9.897 1.00 81.00 86 LEU A O 1
ATOM 665 N N . GLY A 1 87 ? -10.017 6.801 11.048 1.00 78.31 87 GLY A N 1
ATOM 666 C CA . GLY A 1 87 ? -11.323 6.898 11.713 1.00 78.31 87 GLY A CA 1
ATOM 667 C C . GLY A 1 87 ? -11.539 5.836 12.800 1.00 78.31 87 GLY A C 1
ATOM 668 O O . GLY A 1 87 ? -12.649 5.677 13.301 1.00 78.31 87 GLY A O 1
ATOM 669 N N . VAL A 1 88 ? -10.482 5.106 13.164 1.00 76.06 88 VAL A N 1
ATOM 670 C CA . VAL A 1 88 ? -10.446 4.094 14.223 1.00 76.06 88 VAL A CA 1
ATOM 671 C C . VAL A 1 88 ? -9.172 4.263 15.046 1.00 76.06 88 VAL A C 1
ATOM 673 O O . VAL A 1 88 ? -8.200 4.880 14.605 1.00 76.06 88 VAL A O 1
ATOM 676 N N . GLU A 1 89 ? -9.146 3.677 16.243 1.00 80.94 89 GLU A N 1
ATOM 677 C CA . GLU A 1 89 ? -7.906 3.556 17.009 1.00 80.94 89 GLU A CA 1
ATOM 678 C C . GLU A 1 89 ? -6.849 2.827 16.170 1.00 80.94 89 GLU A C 1
ATOM 680 O O . GLU A 1 89 ? -7.055 1.682 15.764 1.00 80.94 89 GLU A O 1
ATOM 685 N N . ALA A 1 90 ? -5.689 3.454 15.955 1.00 81.56 90 ALA A N 1
ATOM 686 C CA . ALA A 1 90 ? -4.635 2.882 15.121 1.00 81.56 90 ALA A CA 1
ATOM 687 C C . ALA A 1 90 ? -4.183 1.499 15.628 1.00 81.56 90 ALA A C 1
ATOM 689 O O . ALA A 1 90 ? -3.904 0.625 14.826 1.00 81.56 90 ALA A O 1
ATOM 690 N N . ARG A 1 91 ? -4.249 1.215 16.937 1.00 82.00 91 ARG A N 1
ATOM 691 C CA . ARG A 1 91 ? -3.979 -0.128 17.502 1.00 82.00 91 ARG A CA 1
ATOM 692 C C . ARG A 1 91 ? -4.868 -1.250 16.950 1.00 82.00 91 ARG A C 1
ATOM 694 O O . ARG A 1 91 ? -4.474 -2.410 17.011 1.00 82.00 91 ARG A O 1
ATOM 701 N N . LYS A 1 92 ? -6.061 -0.924 16.449 1.00 85.38 92 LYS A N 1
ATOM 702 C CA . LYS A 1 92 ? -7.010 -1.877 15.849 1.00 85.38 92 LYS A CA 1
ATOM 703 C C . LYS A 1 92 ? -6.835 -1.992 14.329 1.00 85.38 92 LYS A C 1
ATOM 705 O O . LYS A 1 92 ? -7.442 -2.866 13.705 1.00 85.38 92 LYS A O 1
ATOM 710 N N . ALA A 1 93 ? -6.029 -1.121 13.727 1.00 87.69 93 ALA A N 1
ATOM 711 C CA . ALA A 1 93 ? -5.798 -1.100 12.294 1.00 87.69 93 ALA A CA 1
ATOM 712 C C . ALA A 1 93 ? -4.867 -2.236 11.866 1.00 87.69 93 ALA A C 1
ATOM 714 O O . ALA A 1 93 ? -3.932 -2.615 12.576 1.00 87.69 93 ALA A O 1
ATOM 715 N N . ARG A 1 94 ? -5.134 -2.791 10.685 1.00 90.69 94 ARG A N 1
ATOM 716 C CA . ARG A 1 94 ? -4.368 -3.903 10.116 1.00 90.69 94 ARG A CA 1
ATOM 717 C C . ARG A 1 94 ? -3.729 -3.430 8.828 1.00 90.69 94 ARG A C 1
ATOM 719 O O . ARG A 1 94 ? -4.291 -3.587 7.748 1.00 90.69 94 ARG A O 1
ATOM 726 N N . MET A 1 95 ? -2.548 -2.850 8.969 1.00 91.75 95 MET A N 1
ATOM 727 C CA . MET A 1 95 ? -1.830 -2.238 7.861 1.00 91.75 95 MET A CA 1
ATOM 728 C C . MET A 1 95 ? -1.114 -3.284 7.004 1.00 91.75 95 MET A C 1
ATOM 730 O O . MET A 1 95 ? -0.410 -4.148 7.530 1.00 91.75 95 MET A O 1
ATOM 734 N N . LEU A 1 96 ? -1.274 -3.186 5.687 1.00 93.81 96 LEU A N 1
ATOM 735 C CA . LEU A 1 96 ? -0.602 -4.002 4.679 1.00 93.81 96 LEU A CA 1
ATOM 736 C C . LEU A 1 96 ? 0.031 -3.098 3.623 1.00 93.81 96 LEU A C 1
ATOM 738 O O . LEU A 1 96 ? -0.554 -2.089 3.233 1.00 93.81 96 LEU A O 1
ATOM 742 N N . LEU A 1 97 ? 1.201 -3.485 3.128 1.00 95.19 97 LEU A N 1
ATOM 743 C CA . LEU A 1 97 ? 1.819 -2.879 1.958 1.00 95.19 97 LEU A CA 1
ATOM 744 C C . LEU A 1 97 ? 1.675 -3.835 0.778 1.00 95.19 97 LEU A C 1
ATOM 746 O O . LEU A 1 97 ? 2.198 -4.950 0.806 1.00 95.19 97 LEU A O 1
ATOM 750 N N . TYR A 1 98 ? 0.985 -3.383 -0.261 1.00 95.25 98 TYR A N 1
ATOM 751 C CA . TYR A 1 98 ? 0.912 -4.078 -1.539 1.00 95.25 98 TYR A CA 1
ATOM 752 C C . TYR A 1 98 ? 1.871 -3.446 -2.539 1.00 95.25 98 TYR A C 1
ATOM 754 O O . TYR A 1 98 ? 2.029 -2.227 -2.550 1.00 95.25 98 TYR A O 1
ATOM 762 N N . PHE A 1 99 ? 2.439 -4.253 -3.427 1.00 95.25 99 PHE A N 1
ATOM 763 C CA . PHE A 1 99 ? 3.173 -3.798 -4.601 1.00 95.25 99 PHE A CA 1
ATOM 764 C C . PHE A 1 99 ? 2.557 -4.389 -5.864 1.00 95.25 99 PHE A C 1
ATOM 766 O O . PHE A 1 99 ? 2.299 -5.590 -5.931 1.00 95.25 99 PHE A O 1
ATOM 773 N N . ARG A 1 100 ? 2.342 -3.548 -6.875 1.00 94.12 100 ARG A N 1
ATOM 774 C CA . ARG A 1 100 ? 1.923 -3.953 -8.216 1.00 94.12 100 ARG A CA 1
ATOM 775 C C . ARG A 1 100 ? 2.984 -3.525 -9.230 1.00 94.12 100 ARG A C 1
ATOM 777 O O . ARG A 1 100 ? 3.114 -2.321 -9.460 1.00 94.12 100 ARG A O 1
ATOM 784 N N . PRO A 1 101 ? 3.690 -4.472 -9.859 1.00 94.06 101 PRO A N 1
ATOM 785 C CA . PRO A 1 101 ? 4.539 -4.198 -11.012 1.00 94.06 101 PRO A CA 1
ATOM 786 C C . PRO A 1 101 ? 3.776 -3.558 -12.174 1.00 94.06 101 PRO A C 1
ATOM 788 O O . PRO A 1 101 ? 2.667 -3.983 -12.500 1.00 94.06 101 PRO A O 1
ATOM 791 N N . ASP A 1 102 ? 4.392 -2.598 -12.862 1.00 91.88 102 ASP A N 1
ATOM 792 C CA . ASP A 1 102 ? 3.795 -1.996 -14.063 1.00 91.88 102 ASP A CA 1
ATOM 793 C C . ASP A 1 102 ? 3.735 -2.985 -15.237 1.00 91.88 102 ASP A C 1
ATOM 795 O O . ASP A 1 102 ? 2.851 -2.885 -16.082 1.00 91.88 102 ASP A O 1
ATOM 799 N N . ALA A 1 103 ? 4.601 -4.005 -15.249 1.00 85.25 103 ALA A N 1
ATOM 800 C CA . ALA A 1 103 ? 4.566 -5.090 -16.235 1.00 85.25 103 ALA A CA 1
ATOM 801 C C . ALA A 1 103 ? 3.255 -5.903 -16.212 1.00 85.25 103 ALA A C 1
ATOM 803 O O . ALA A 1 103 ? 2.937 -6.574 -17.189 1.00 85.25 103 ALA A O 1
ATOM 804 N N . TYR A 1 104 ? 2.494 -5.838 -15.114 1.00 76.44 104 TYR A N 1
ATOM 805 C CA . TYR A 1 104 ? 1.177 -6.468 -14.998 1.00 76.44 104 TYR A CA 1
ATOM 806 C C . TYR A 1 104 ? 0.020 -5.488 -15.216 1.00 76.44 104 TYR A C 1
ATOM 808 O O . TYR A 1 104 ? -1.141 -5.875 -15.097 1.00 76.44 104 TYR A O 1
ATOM 816 N N . ALA A 1 105 ? 0.296 -4.222 -15.552 1.00 67.69 105 ALA A N 1
ATOM 817 C CA . ALA A 1 105 ? -0.752 -3.312 -15.984 1.00 67.69 105 ALA A CA 1
ATOM 818 C C . ALA A 1 105 ? -1.347 -3.862 -17.286 1.00 67.69 105 ALA A C 1
ATOM 820 O O . ALA A 1 105 ? -0.697 -3.869 -18.329 1.00 67.69 105 ALA A O 1
ATOM 821 N N . THR A 1 106 ? -2.577 -4.377 -17.213 1.00 60.62 106 THR A N 1
ATOM 822 C CA . THR A 1 106 ? -3.270 -4.877 -18.401 1.00 60.62 106 THR A CA 1
ATOM 8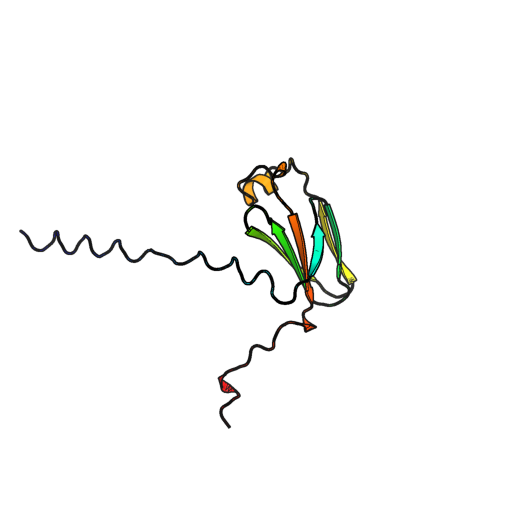23 C C . THR A 1 106 ? -3.332 -3.728 -19.417 1.00 60.62 106 THR A C 1
ATOM 825 O O . THR A 1 106 ? -3.756 -2.635 -19.025 1.00 60.62 106 THR A O 1
ATOM 828 N N . PRO A 1 107 ? -2.914 -3.923 -20.685 1.00 57.81 107 PRO A N 1
ATOM 829 C CA . PRO A 1 107 ? -3.076 -2.899 -21.703 1.00 57.81 107 PRO A CA 1
ATOM 830 C C . PRO A 1 107 ? -4.544 -2.492 -21.727 1.00 57.81 107 PRO A C 1
ATOM 832 O O . PRO A 1 107 ? -5.434 -3.345 -21.771 1.00 57.81 107 PRO A O 1
ATOM 835 N N . GLN A 1 108 ? -4.804 -1.194 -21.636 1.00 51.44 108 GLN A N 1
ATOM 836 C CA . GLN A 1 108 ? -6.151 -0.668 -21.753 1.00 51.44 108 GLN A CA 1
ATOM 837 C C . GLN A 1 108 ? -6.572 -0.904 -23.205 1.00 51.44 108 GLN A C 1
ATOM 839 O O . GLN A 1 108 ? -6.161 -0.162 -24.090 1.00 51.44 108 GLN A O 1
ATOM 844 N N . TYR A 1 109 ? -7.279 -2.010 -23.461 1.00 46.59 109 TYR A N 1
ATOM 845 C CA . TYR A 1 109 ? -7.716 -2.388 -24.801 1.00 46.59 109 TYR A CA 1
ATOM 846 C C . TYR A 1 109 ? -8.596 -1.262 -25.338 1.00 46.59 109 TYR A C 1
ATOM 848 O O . TYR A 1 109 ? -9.712 -1.042 -24.859 1.00 46.59 109 TYR A O 1
ATOM 856 N N . ASN A 1 110 ? -8.052 -0.489 -26.272 1.00 52.88 110 ASN A N 1
ATOM 857 C CA . ASN A 1 110 ? -8.786 0.566 -26.932 1.00 52.88 110 ASN A CA 1
ATOM 858 C C . ASN A 1 110 ? -9.785 -0.114 -27.866 1.00 52.88 110 ASN A C 1
ATOM 860 O O . ASN A 1 110 ? -9.412 -0.670 -28.894 1.00 52.88 110 ASN A O 1
ATOM 864 N N . LEU A 1 111 ? -11.065 -0.089 -27.495 1.00 58.88 111 LEU A N 1
ATOM 865 C CA . LEU A 1 111 ? -12.144 -0.685 -28.289 1.00 58.88 111 LEU A CA 1
ATOM 866 C C . LEU A 1 111 ? -12.250 -0.078 -29.702 1.00 58.88 111 LEU A C 1
ATOM 868 O O . LEU A 1 111 ? -12.912 -0.657 -30.556 1.00 58.88 111 LEU A O 1
ATOM 872 N N . ASN A 1 112 ? -11.582 1.051 -29.959 1.00 61.44 112 ASN A N 1
ATOM 873 C CA . ASN A 1 112 ? -11.502 1.665 -31.282 1.00 61.44 112 ASN A CA 1
ATOM 874 C C . ASN A 1 112 ? -10.458 1.010 -32.208 1.00 61.44 112 ASN A C 1
ATOM 876 O O . ASN A 1 112 ? -10.503 1.247 -33.410 1.00 61.44 112 ASN A O 1
ATOM 880 N N . ASP A 1 113 ? -9.557 0.169 -31.688 1.00 57.84 113 ASP A N 1
ATOM 881 C CA . ASP A 1 113 ? -8.520 -0.503 -32.489 1.00 57.84 113 ASP A CA 1
ATOM 882 C C . ASP A 1 113 ? -9.016 -1.834 -33.099 1.00 57.84 113 ASP A C 1
ATOM 884 O O . ASP A 1 113 ? -8.302 -2.476 -33.864 1.00 57.84 113 ASP A O 1
ATOM 888 N N . ALA A 1 114 ? -10.246 -2.256 -32.778 1.00 56.94 114 ALA A N 1
ATOM 889 C CA . ALA A 1 114 ? -10.859 -3.504 -33.249 1.00 56.94 114 ALA A CA 1
ATOM 890 C C . ALA A 1 114 ? -11.713 -3.344 -34.526 1.00 56.94 114 ALA A C 1
ATOM 892 O O . ALA A 1 114 ? -12.427 -4.271 -34.906 1.00 56.94 114 ALA A O 1
ATOM 893 N N . ALA A 1 115 ? -11.673 -2.175 -35.169 1.00 54.59 115 ALA A N 1
ATOM 894 C CA . ALA A 1 115 ? -12.452 -1.870 -36.365 1.00 54.59 115 ALA A CA 1
ATOM 895 C C . ALA A 1 115 ? -11.542 -1.671 -37.588 1.00 54.59 115 ALA A C 1
ATOM 897 O O . ALA A 1 115 ? -11.392 -0.547 -38.058 1.00 54.59 115 ALA A O 1
ATOM 898 N N . TYR A 1 116 ? -10.943 -2.755 -38.093 1.00 51.88 116 TYR A N 1
ATOM 899 C CA . TYR A 1 116 ? -10.386 -2.833 -39.451 1.00 51.88 116 TYR A CA 1
ATOM 900 C C . TYR A 1 116 ? -10.592 -4.226 -40.039 1.00 51.88 116 TYR A C 1
ATOM 902 O O . TYR A 1 116 ? -10.269 -5.212 -39.339 1.00 51.88 116 TYR A O 1
#

Secondary structure (DSSP, 8-state):
--SSTTTSSSTTTT--------SS-S-TT-EEEEESSEEEEE-SSSEEEEEEETTTTEEEEEEEE-TT-EEEEE--TT-HHHHHHHSS-GGG--EEEEEEEGGGS-----GGGG--

Foldseek 3Di:
DPPVVVVVVVVPPPPPDPPPPPQPPPPVQKDWPDWDQWDKDAAQAWWKKFKAWPVQSDTPDIDTDHHRDMDTGHADLPRPVVCVSSVHRSVPTIIIMIIHHPVPVDPPPDPVVPPD

pLDDT: mean 77.01, std 18.54, range [45.5, 98.0]

Organism: NCBI:txid2528020

=== Feature glossary ===
The record interleaves many kinds of information about one protein. Here is each kind framed as the question it answers.

Q: What does the local fold look like, residue by residue?
A: The Foldseek 3Di string encodes local tertiary geometry as a 20-letter alphabet — one character per residue — derived from the relative positions of nearby Cα atoms. Unlike the amino-acid sequence, 3Di is a direct function of the 3D structure, so two proteins with the same fold have similar 3Di strings even at low sequence identity.

Q: Which residues are in helices, strands, or loops?
A: The SS8 string is DSSP's per-residue secondary-structure call. α-helix (H) means an i→i+4 H-bond ladder; β-strand (E) means the residue participates in a β-sheet; 3₁₀ (G) and π (I) are tighter and wider helices; T/S are turns/bends; '-' is loop.

Q: How big and how compact is the whole molecule?
A: Radius of gyration (Rg) is the root-mean-square distance of Cα atoms from their centroid — a single number for overall size and compactness. A globular domain of N residues has Rg ≈ 2.2·N^0.38 Å; an extended or disordered chain has a much larger Rg. The Cα contact count is the number of residue pairs whose Cα atoms are within 8 Å an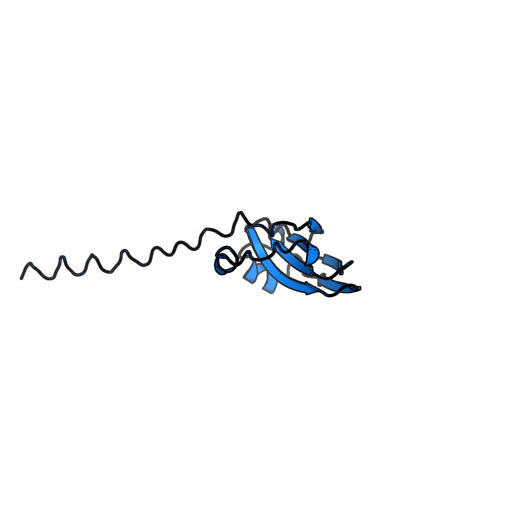d are more than four positions apart in sequence — a standard proxy for tertiary packing density. The bounding box is the smallest axis-aligned box enclosing all Cα atoms.

Q: Where is each backbone atom in 3D?
A: Structure coordinates are given as an mmCIF _atom_site loop: one row per atom with element, residue name, chain id, sequence number, and x/y/z position in Å. Only the four main-chain atoms per residue are included here; side chains are omitted to keep the record compact.

Q: What is the amino-acid chain?
A: Primary structure: the covalent order of the twenty standard amino acids along the backbone. Two proteins with the same sequence will (almost always) fold to the same structure; two with 30% identity often share a fold but not the details.

Q: What if only a Cα trace is available?
A: Three-state secondary structure (P-SEA) collapses the eight DSSP classes into helix (a), strand (b), and coil (c). P-SEA assigns these from Cα geometry alone — distances and angles — without requiring backbone oxygens, so it works on any Cα trace.

Q: What family and function is it annotated with?
A: Database cross-references. InterPro integrates a dozen domain/family signature databases into unified entries with residue-range hits. GO terms attach function/process/location labels with evidence codes. CATH codes position the fold in a four-level structural taxonomy. Organism is the NCBI-taxonomy species name.

Q: How confident is the AlphaFold model at each residue?
A: pLDDT is the predicted lDDT-Cα score: AlphaFold's confidence that the local environment of each residue (all inter-atomic distances within 15 Å) is correctly placed. It is a per-residue number between 0 and 100, with higher meaning more reliable.

Q: How mobile is each atom in the crystal?
A: B-factor (Debye–Waller factor) reflects atomic displacement in the crystal lattice. It is an experimental observable (units Å²), not a prediction; low values mean the atom is pinned down, high values mean it moves or is heterogeneous across the crystal.

Q: Which residues are buried vs exposed?
A: SASA measures how much of the protein is reachable by solvent. It is computed by rolling a water-sized probe over the atomic surface and summing the exposed area (Å²). Per-residue SASA distinguishes core (buried, low SASA) from surface (exposed, high SASA) residues; total SASA is a whole-molecule size measure.

Q: What do the diagnostic plots show?
A: Plot images: a contact map (which residues are close in 3D, as an N×N binary image), a Ramachandran scatter (backbone torsion angles, revealing secondary-structure composition at a glance), and — for AlphaFold structures — a PAE heatmap (pairwise prediction confidence).

Q: What known structures does this most resemble?
A: The Foldseek neighbor list gives the closest experimentally determined structures in the PDB, ranked by structural alignment. TM-score near 1 means near-identical fold; near 0.3 means only rough topology match. This is how one finds what a novel AlphaFold prediction most resembles in the solved-structure universe.

Q: Are the domains correctly placed relative to each other?
A: Predicted aligned error is AlphaFold's pairwise confidence. Unlike pLDDT (per-residue), PAE is per-residue-pair and captures whether two parts of the structure are correctly placed relative to each other. Units are ångströms of expected positional error.

Q: What do the rendered images show?
A: Structure images are PyMOL renders from six orthogonal camera directions. Cartoon representation draws helices as coils and strands as arrows; sticks shows the backbone as bonds; surface shows the solvent-excluded envelope. Rainbow coloring maps sequence position to hue (blue→red, N→C); chain coloring assigns a distinct color per polypeptide.

Q: What are the backbone torsion angles?
A: φ (phi) and ψ (psi) are the two rotatable backbone dihedrals per residue: φ is the C(i-1)–N–Cα–C torsion, ψ is the N–Cα–C–N(i+1) torsion, both in degrees on (−180°, 180°]. α-helical residues cluster near (−60°, −45°); β-strand residues near (−120°, +130°). A Ramachandran plot is simply a scatter of (φ, ψ) for every residue.